Protein AF-A0A256YD68-F1 (afdb_mon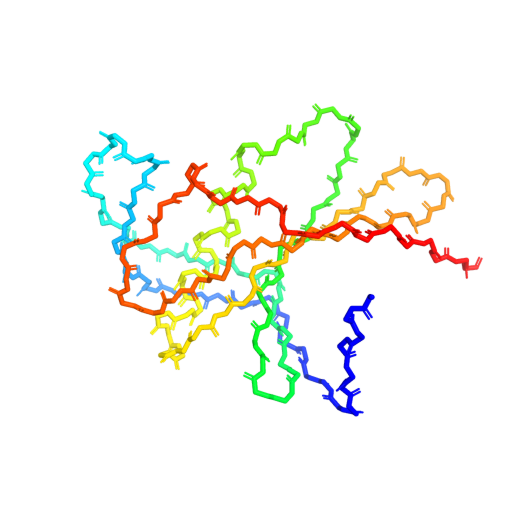omer_lite)

Secondary structure (DSSP, 8-state):
------S-EEEEEEEEEEEEEEEEESSTTSPPEEEEEEEEEEEEEEETTEEEEEEEEEE-SS--SHHHHHHHHHHHHHHHHHHTS-BEEEEEEEEESSSEEEEEEEE--B-SSS-EEGGG--EEEEEEEEE--

Foldseek 3Di:
DDDLDFPDKDKDAWDKDAWDWDWAAQAPPGDIDIDTGMAIFGMWMDGPPAIEGEDEDEDAPDDDDSVPLVNQLVSQQRVQQVVQAKHWGWYWYFYPDPWGKIKIFTWDIDHHRDHYHSVPIDGPDIDIDTDDD

Sequence (133 aa):
MEKFSCREFYVLSSLGFGNTSFNFKASSKSKTYRYRGQVEVDSVIICGDQLFVVEAKSSSRRTFPSIFKFKIGFSAKAVAEAVGREVYPILALQKKTSRFEYVVLFLDRVKPFETCIFDRMSVEKIYAYTINT

Radius of gyration: 15.07 Å; chains: 1; bounding box: 38×32×44 Å

pLDDT: mean 83.41, std 13.43, range [40.78, 96.12]

Structure (mmCIF, N/CA/C/O backbone):
data_AF-A0A256YD68-F1
#
_entry.id   AF-A0A256YD68-F1
#
loop_
_atom_site.group_PDB
_atom_site.id
_atom_site.type_symbol
_atom_site.label_atom_id
_atom_site.label_alt_id
_atom_site.label_comp_id
_atom_site.label_asym_id
_atom_site.label_entity_id
_atom_site.label_seq_id
_atom_site.pdbx_PDB_ins_code
_atom_site.Cartn_x
_atom_site.Cartn_y
_atom_site.Cartn_z
_atom_site.occupancy
_atom_site.B_iso_or_equiv
_atom_site.auth_seq_id
_atom_site.auth_comp_id
_atom_site.auth_asym_id
_atom_site.auth_atom_id
_atom_site.pdbx_PDB_model_num
ATOM 1 N N . MET A 1 1 ? 10.489 -20.528 -5.321 1.00 40.78 1 MET A N 1
ATOM 2 C CA . MET A 1 1 ? 10.215 -19.193 -5.897 1.00 40.78 1 MET A CA 1
ATOM 3 C C . MET A 1 1 ? 8.797 -19.215 -6.439 1.00 40.78 1 MET A C 1
ATOM 5 O O . MET A 1 1 ? 8.595 -19.796 -7.495 1.00 40.78 1 MET A O 1
ATOM 9 N N . GLU A 1 2 ? 7.816 -18.670 -5.713 1.00 46.25 2 GLU A N 1
ATOM 10 C CA . GLU A 1 2 ? 6.467 -18.505 -6.276 1.00 46.25 2 GLU A CA 1
ATOM 11 C C . GLU A 1 2 ? 6.564 -17.624 -7.523 1.00 46.25 2 GLU A C 1
ATOM 13 O O . GLU A 1 2 ? 7.083 -16.502 -7.468 1.00 46.25 2 GLU A O 1
ATOM 18 N N . LYS A 1 3 ? 6.164 -18.194 -8.659 1.00 48.06 3 LYS A N 1
ATOM 19 C CA . LYS A 1 3 ? 6.006 -17.482 -9.920 1.00 48.06 3 LYS A CA 1
ATOM 20 C C . LYS A 1 3 ? 4.569 -16.980 -9.946 1.00 48.06 3 LYS A C 1
ATOM 22 O O . LYS A 1 3 ? 3.651 -17.788 -10.044 1.00 48.06 3 LYS A O 1
ATOM 27 N N . PHE A 1 4 ? 4.383 -15.666 -9.868 1.00 57.41 4 PHE A N 1
ATOM 28 C CA . PHE A 1 4 ? 3.101 -15.059 -10.205 1.00 57.41 4 PHE A CA 1
ATOM 29 C C . PHE A 1 4 ? 2.910 -15.221 -11.714 1.00 57.41 4 PHE A C 1
ATOM 31 O O . PHE A 1 4 ? 3.593 -14.586 -12.513 1.00 57.41 4 PHE A O 1
ATOM 38 N N . SER A 1 5 ? 2.062 -16.171 -12.094 1.00 60.69 5 SER A N 1
ATOM 39 C CA . SER A 1 5 ? 1.724 -16.462 -13.482 1.00 60.69 5 SER A CA 1
ATOM 40 C C . SER A 1 5 ? 0.422 -15.746 -13.811 1.00 60.69 5 SER A C 1
ATOM 42 O O . SER A 1 5 ? -0.652 -16.259 -13.508 1.00 60.69 5 SER A O 1
ATOM 44 N N . CYS A 1 6 ? 0.525 -14.586 -14.454 1.00 65.56 6 CYS A N 1
ATOM 45 C CA . CYS A 1 6 ? -0.615 -13.907 -15.056 1.00 65.56 6 CYS A CA 1
ATOM 46 C C . CYS A 1 6 ? -0.531 -13.987 -16.569 1.00 65.56 6 CYS A C 1
ATOM 48 O O . CYS A 1 6 ? 0.481 -13.583 -17.137 1.00 65.56 6 CYS A O 1
ATOM 50 N N . ARG A 1 7 ? -1.589 -14.478 -17.219 1.00 72.69 7 ARG A N 1
ATOM 51 C CA . ARG A 1 7 ? -1.691 -14.407 -18.683 1.00 72.69 7 ARG A CA 1
ATOM 52 C C . ARG A 1 7 ? -2.037 -12.995 -19.155 1.00 72.69 7 ARG A C 1
ATOM 54 O O . ARG A 1 7 ? -1.521 -12.568 -20.177 1.00 72.69 7 ARG A O 1
ATOM 61 N N . GLU A 1 8 ? -2.844 -12.276 -18.379 1.00 84.88 8 GLU A N 1
ATOM 62 C CA . GLU A 1 8 ? -3.276 -10.906 -18.657 1.00 84.88 8 GLU A CA 1
ATOM 63 C C . GLU A 1 8 ? -3.239 -10.088 -17.368 1.00 84.88 8 GLU A C 1
ATOM 65 O O . GLU A 1 8 ? -3.589 -10.589 -16.297 1.00 84.88 8 GLU A O 1
ATOM 70 N N . PHE A 1 9 ? -2.806 -8.835 -17.466 1.00 89.75 9 PHE A N 1
ATOM 71 C CA . PHE A 1 9 ? -2.825 -7.895 -16.354 1.00 89.75 9 PHE A CA 1
ATOM 72 C C . PHE A 1 9 ? -3.330 -6.537 -16.829 1.00 89.75 9 PHE A C 1
ATOM 74 O O . PHE A 1 9 ? -3.087 -6.131 -17.965 1.00 89.75 9 PHE A O 1
ATOM 81 N N . TYR A 1 10 ? -3.999 -5.821 -15.932 1.00 93.06 10 TYR A N 1
ATOM 82 C CA . TYR A 1 10 ? -4.459 -4.457 -16.164 1.00 93.06 10 TYR A CA 1
ATOM 83 C C . TYR A 1 10 ? -3.750 -3.521 -15.200 1.00 93.06 10 TYR A C 1
ATOM 85 O O . TYR A 1 10 ? -3.545 -3.868 -14.036 1.00 93.06 10 TYR A O 1
ATOM 93 N N . VAL A 1 11 ? -3.391 -2.333 -15.675 1.00 93.75 11 VAL A N 1
ATOM 94 C CA . VAL A 1 11 ? -2.776 -1.295 -14.846 1.00 93.75 11 VAL A CA 1
ATOM 95 C C . VAL A 1 11 ? -3.676 -0.073 -14.850 1.00 93.75 11 VAL A C 1
ATOM 97 O O . VAL A 1 11 ? -3.978 0.484 -15.903 1.00 93.75 11 VAL A O 1
ATOM 100 N N . LEU A 1 12 ? -4.092 0.340 -13.659 1.00 93.62 12 LEU A N 1
ATOM 101 C CA . LEU A 1 12 ? -4.768 1.605 -13.421 1.00 93.62 12 LEU A CA 1
ATOM 102 C C . LEU A 1 12 ? -3.759 2.563 -12.796 1.00 93.62 12 LEU A C 1
ATOM 104 O O . LEU A 1 12 ? -3.368 2.392 -11.641 1.00 93.62 12 LEU A O 1
ATOM 108 N N . SER A 1 13 ? -3.308 3.541 -13.571 1.00 92.00 13 SER A N 1
ATOM 109 C CA . SER A 1 13 ? -2.306 4.515 -13.135 1.00 92.00 13 SER A CA 1
ATOM 110 C C . SER A 1 13 ? -2.959 5.714 -12.450 1.00 92.00 13 SER A C 1
ATOM 112 O O . SER A 1 13 ? -4.028 6.155 -12.868 1.00 92.00 13 SER A O 1
ATOM 114 N N . SER A 1 14 ? -2.284 6.268 -11.441 1.00 91.00 14 SER A N 1
ATOM 115 C CA . SER A 1 14 ? -2.617 7.548 -10.802 1.00 91.00 14 SER A CA 1
ATOM 116 C C . SER A 1 14 ? -4.065 7.633 -10.307 1.00 91.00 14 SER A C 1
ATOM 118 O O . SER A 1 14 ? -4.844 8.481 -10.741 1.00 91.00 14 SER A O 1
ATOM 120 N N . LEU A 1 15 ? -4.433 6.747 -9.379 1.00 92.31 15 LEU A N 1
ATOM 121 C CA . LEU A 1 15 ? -5.772 6.731 -8.791 1.00 92.31 15 LEU A CA 1
ATOM 122 C C . LEU A 1 15 ? -5.868 7.692 -7.603 1.00 92.31 15 LEU A C 1
ATOM 124 O O . LEU A 1 15 ? -5.107 7.582 -6.642 1.00 92.31 15 LEU A O 1
ATOM 128 N N . GLY A 1 16 ? -6.847 8.596 -7.644 1.00 90.56 16 GLY A N 1
ATOM 129 C CA . GLY A 1 16 ? -7.184 9.492 -6.539 1.00 90.56 16 GLY A CA 1
ATOM 130 C C . GLY A 1 16 ? -8.453 9.055 -5.807 1.00 90.56 16 GLY A C 1
ATOM 131 O O . GLY A 1 16 ? -9.525 8.971 -6.404 1.00 90.56 16 GLY A O 1
ATOM 132 N N . PHE A 1 17 ? -8.357 8.835 -4.497 1.00 88.81 17 PHE A N 1
ATOM 133 C CA . PHE A 1 17 ? -9.498 8.576 -3.622 1.00 88.81 17 PHE A CA 1
ATOM 134 C C . PHE A 1 17 ? -9.830 9.839 -2.823 1.00 88.81 17 PHE A C 1
ATOM 136 O O . PHE A 1 17 ? -9.128 10.194 -1.878 1.00 88.81 17 PHE A O 1
ATOM 143 N N . GLY A 1 18 ? -10.899 10.537 -3.221 1.00 78.38 18 GLY A N 1
ATOM 144 C CA . GLY A 1 18 ? -11.217 11.883 -2.729 1.00 78.38 18 GLY A CA 1
ATOM 145 C C . GLY A 1 18 ? -11.756 11.971 -1.295 1.00 78.38 18 GLY A C 1
ATOM 146 O O . GLY A 1 18 ? -11.580 13.000 -0.651 1.00 78.38 18 GLY A O 1
ATOM 147 N N . ASN A 1 19 ? -12.411 10.922 -0.784 1.00 85.88 19 ASN A N 1
ATOM 148 C CA . ASN A 1 19 ? -13.023 10.923 0.551 1.00 85.88 19 ASN A CA 1
ATOM 149 C C . ASN A 1 19 ? -12.890 9.551 1.227 1.00 85.88 19 ASN A C 1
ATOM 151 O O . ASN A 1 19 ? -13.865 8.847 1.489 1.00 85.88 19 ASN A O 1
ATOM 155 N N . THR A 1 20 ? -11.653 9.147 1.499 1.00 90.94 20 THR A N 1
ATOM 156 C CA . THR A 1 20 ? -11.377 7.875 2.165 1.00 90.94 20 THR A CA 1
ATOM 157 C C . THR A 1 20 ? -11.476 8.023 3.678 1.00 90.94 20 THR A C 1
ATOM 159 O O . THR A 1 20 ? -10.974 8.986 4.261 1.00 90.94 20 THR A O 1
ATOM 162 N N . SER A 1 21 ? -12.070 7.028 4.343 1.00 93.94 21 SER A N 1
ATOM 163 C CA . SER A 1 21 ? -11.994 6.903 5.796 1.00 93.94 21 SER A CA 1
ATOM 164 C C . SER A 1 21 ? -11.784 5.462 6.231 1.00 93.94 21 SER A C 1
ATOM 166 O O . SER A 1 21 ? -12.566 4.589 5.874 1.00 93.94 21 SER A O 1
ATOM 168 N N . PHE A 1 22 ? -10.761 5.231 7.051 1.00 94.44 22 PHE A N 1
ATOM 169 C CA . PHE A 1 22 ? -10.472 3.921 7.631 1.00 94.44 22 PHE A CA 1
ATOM 170 C C . PHE A 1 22 ? -9.791 4.050 8.989 1.00 94.44 22 PHE A C 1
ATOM 172 O O . PHE A 1 22 ? -9.237 5.096 9.341 1.00 94.44 22 PHE A O 1
ATOM 179 N N . ASN A 1 23 ? -9.822 2.962 9.753 1.00 94.81 23 ASN A N 1
ATOM 180 C CA . ASN A 1 23 ? -9.129 2.863 11.028 1.00 94.81 23 ASN A CA 1
ATOM 181 C C . ASN A 1 23 ? -7.722 2.288 10.836 1.00 94.81 23 ASN A C 1
ATOM 183 O O . ASN A 1 23 ? -7.521 1.349 10.064 1.00 94.81 23 ASN A O 1
ATOM 187 N N . PHE A 1 24 ? -6.753 2.825 11.572 1.00 92.94 24 PHE A N 1
ATOM 188 C CA . PHE A 1 24 ? -5.380 2.331 11.581 1.00 92.94 24 PHE A CA 1
ATOM 189 C C . PHE A 1 24 ? -4.730 2.486 12.957 1.00 92.94 24 PHE A C 1
ATOM 191 O O . PHE A 1 24 ? -5.174 3.260 13.807 1.00 92.94 24 PHE A O 1
ATOM 198 N N . LYS A 1 25 ? -3.633 1.765 13.163 1.00 93.00 25 LYS A N 1
ATOM 199 C CA . LYS A 1 25 ? -2.706 1.956 14.273 1.00 93.00 25 LYS A CA 1
ATOM 200 C C . LYS A 1 25 ? -1.319 2.235 13.718 1.00 93.00 25 LYS A C 1
ATOM 202 O O . LYS A 1 25 ? -0.841 1.527 12.834 1.00 93.00 25 LYS A O 1
ATOM 207 N N . ALA A 1 26 ? -0.665 3.260 14.256 1.00 87.75 26 ALA A N 1
ATOM 208 C CA . ALA A 1 26 ? 0.719 3.544 13.903 1.00 87.75 26 ALA A CA 1
ATOM 209 C C . ALA A 1 26 ? 1.653 2.439 14.414 1.00 87.75 26 ALA A C 1
ATOM 211 O O . ALA A 1 26 ? 2.598 2.066 13.725 1.00 87.75 26 ALA A O 1
ATOM 212 N N . SER A 1 27 ? 1.352 1.896 15.598 1.00 89.12 27 SER A N 1
ATOM 213 C CA . SER A 1 27 ? 2.058 0.762 16.177 1.00 89.12 27 SER A CA 1
ATOM 214 C C . SER A 1 27 ? 1.134 -0.179 16.940 1.00 89.12 27 SER A C 1
ATOM 216 O O . SER A 1 27 ? 0.021 0.180 17.325 1.00 89.12 27 SER A O 1
ATOM 218 N N . SER A 1 28 ? 1.612 -1.385 17.237 1.00 88.00 28 SER A N 1
ATOM 219 C CA . SER A 1 28 ? 0.886 -2.339 18.091 1.00 88.00 28 SER A CA 1
ATOM 220 C C . SER A 1 28 ? 0.502 -1.775 19.468 1.00 88.00 28 SER A C 1
ATOM 222 O O . SER A 1 28 ? -0.522 -2.166 20.030 1.00 88.00 28 SER A O 1
ATOM 224 N N . LYS A 1 29 ? 1.294 -0.826 19.983 1.00 92.44 29 LYS A N 1
ATOM 225 C CA . LYS A 1 29 ? 1.083 -0.147 21.270 1.00 92.44 29 LYS A CA 1
ATOM 226 C C . LYS A 1 29 ? 0.274 1.149 21.148 1.00 92.44 29 LYS A C 1
ATOM 228 O O . LYS A 1 29 ? -0.121 1.707 22.167 1.00 92.44 29 LYS A O 1
ATOM 233 N N . SER A 1 30 ? 0.033 1.658 19.938 1.00 91.56 30 SER A N 1
ATOM 234 C CA . SER A 1 30 ? -0.705 2.908 19.751 1.00 91.56 30 SER A CA 1
ATOM 235 C C . SER A 1 30 ? -2.217 2.702 19.876 1.00 91.56 30 SER A C 1
ATOM 237 O O . SER A 1 30 ? -2.750 1.637 19.541 1.00 91.56 30 SER A O 1
ATOM 239 N N . LYS A 1 31 ? -2.933 3.762 20.271 1.00 95.25 31 LYS A N 1
ATOM 240 C CA . LYS A 1 31 ? -4.395 3.811 20.135 1.00 95.25 31 LYS A CA 1
ATOM 241 C C . LYS A 1 31 ? -4.814 3.681 18.665 1.00 95.25 31 LYS A C 1
ATOM 243 O O . LYS A 1 31 ? -4.007 3.892 17.761 1.00 95.25 31 LYS A O 1
ATOM 248 N N . THR A 1 32 ? -6.071 3.321 18.433 1.00 95.88 32 THR A N 1
ATOM 249 C CA . THR A 1 32 ? -6.649 3.331 17.085 1.00 95.88 32 THR A CA 1
ATOM 250 C C . THR A 1 32 ? -6.925 4.770 16.664 1.00 95.88 32 THR A C 1
ATOM 252 O O . THR A 1 32 ? -7.528 5.540 17.411 1.00 95.88 32 THR A O 1
ATOM 255 N N . TYR A 1 33 ? -6.486 5.123 15.463 1.00 94.44 33 TYR A N 1
ATOM 256 C CA . TYR A 1 33 ? -6.762 6.394 14.810 1.00 94.44 33 TYR A CA 1
ATOM 257 C C . TYR A 1 33 ? -7.725 6.161 13.655 1.00 94.44 33 TYR A C 1
ATOM 259 O O . TYR A 1 33 ? -7.711 5.102 13.027 1.00 94.44 33 TYR A O 1
ATOM 267 N N . ARG A 1 34 ? -8.532 7.174 13.347 1.00 94.81 34 ARG A N 1
ATOM 268 C CA . ARG A 1 34 ? -9.360 7.192 12.146 1.00 94.81 34 ARG A CA 1
ATOM 269 C C . ARG A 1 34 ? -8.780 8.195 11.168 1.00 94.81 34 ARG A C 1
ATOM 271 O O . ARG A 1 34 ? -8.733 9.386 11.461 1.00 94.81 34 ARG A O 1
ATOM 278 N N . TYR A 1 35 ? -8.356 7.708 10.013 1.00 93.44 35 TYR A N 1
ATOM 279 C CA . TYR A 1 35 ? -7.994 8.561 8.898 1.00 93.44 35 TYR A CA 1
ATOM 280 C C . TYR A 1 35 ? -9.257 9.063 8.184 1.00 93.44 35 TYR A C 1
ATOM 282 O O . TYR A 1 35 ? -10.255 8.337 8.079 1.00 93.44 35 TYR A O 1
ATOM 290 N N . ARG A 1 36 ? -9.212 10.315 7.721 1.00 94.56 36 ARG A N 1
ATOM 291 C CA . ARG A 1 36 ? -10.198 10.953 6.843 1.00 94.56 36 ARG A CA 1
ATOM 292 C C . ARG A 1 36 ? -9.456 11.908 5.920 1.00 94.56 36 ARG A C 1
ATOM 294 O O . ARG A 1 36 ? -8.822 12.835 6.415 1.00 94.56 36 ARG A O 1
ATOM 301 N N . GLY A 1 37 ? -9.520 11.680 4.617 1.00 94.06 37 GLY A N 1
ATOM 302 C CA . GLY A 1 37 ? -8.866 12.558 3.656 1.00 94.06 37 GLY A CA 1
ATOM 303 C C . GLY A 1 37 ? -8.656 11.919 2.294 1.00 94.06 37 GLY A C 1
ATOM 304 O O . GLY A 1 37 ? -9.256 10.891 1.969 1.00 94.06 37 GLY A O 1
ATOM 305 N N . GLN A 1 38 ? -7.795 12.570 1.518 1.00 94.88 38 GLN A N 1
ATOM 306 C CA . GLN A 1 38 ? -7.450 12.172 0.163 1.00 94.88 38 GLN A CA 1
ATOM 307 C C . GLN A 1 38 ? -6.263 11.211 0.146 1.00 94.88 38 GLN A C 1
ATOM 309 O O . GLN A 1 38 ? -5.219 11.487 0.741 1.00 94.88 38 GLN A O 1
ATOM 314 N N . VAL A 1 39 ? -6.410 10.105 -0.581 1.00 94.94 39 VAL A N 1
ATOM 315 C CA . VAL A 1 39 ? -5.326 9.147 -0.813 1.00 94.94 39 VAL A CA 1
ATOM 316 C C . VAL A 1 39 ? -5.071 9.028 -2.303 1.00 94.94 39 VAL A C 1
ATOM 318 O O . VAL A 1 39 ? -5.955 8.654 -3.063 1.00 94.94 39 VAL A O 1
ATOM 321 N N . GLU A 1 40 ? -3.842 9.315 -2.707 1.00 94.44 40 GLU A N 1
ATOM 322 C CA . GLU A 1 40 ? -3.364 9.082 -4.068 1.00 94.44 40 GLU A CA 1
ATOM 323 C C . GLU A 1 40 ? -2.570 7.784 -4.126 1.00 94.44 40 GLU A C 1
ATOM 325 O O . GLU A 1 40 ? -1.797 7.491 -3.213 1.00 94.44 40 GLU A O 1
ATOM 330 N N . VAL A 1 41 ? -2.749 7.021 -5.195 1.00 94.94 41 VAL A N 1
ATOM 331 C CA . VAL A 1 41 ? -2.073 5.748 -5.428 1.00 94.94 41 VAL A CA 1
ATOM 332 C C . VAL A 1 41 ? -1.380 5.816 -6.780 1.00 94.94 41 VAL A C 1
ATOM 334 O O . VAL A 1 41 ? -2.031 6.089 -7.790 1.00 94.94 41 VAL A O 1
ATOM 337 N N . ASP A 1 42 ? -0.072 5.544 -6.807 1.00 94.44 42 ASP A N 1
ATOM 338 C CA . ASP A 1 42 ? 0.713 5.647 -8.042 1.00 94.44 42 ASP A CA 1
ATOM 339 C C . ASP A 1 42 ? 0.186 4.678 -9.110 1.00 94.44 42 ASP A C 1
ATOM 341 O O . ASP A 1 42 ? 0.000 5.067 -10.265 1.00 94.44 42 ASP A O 1
ATOM 345 N N . SER A 1 43 ? -0.085 3.418 -8.751 1.00 95.25 43 SER A N 1
ATOM 346 C CA . SER A 1 43 ? -0.751 2.464 -9.647 1.00 95.25 43 SER A CA 1
ATOM 347 C C . SER A 1 43 ? -1.438 1.321 -8.902 1.00 95.25 43 SER A C 1
ATOM 349 O O . SER A 1 43 ? -1.028 0.927 -7.811 1.00 95.25 43 SER A O 1
ATOM 351 N N . VAL A 1 44 ? -2.447 0.727 -9.536 1.00 95.75 44 VAL A N 1
ATOM 352 C CA . VAL A 1 44 ? -3.033 -0.558 -9.144 1.00 95.75 44 VAL A CA 1
ATOM 353 C C . VAL A 1 44 ? -2.883 -1.541 -10.298 1.00 95.75 44 VAL A C 1
ATOM 355 O O . VAL A 1 44 ? -3.285 -1.244 -11.420 1.00 95.75 44 VAL A O 1
ATOM 358 N N . ILE A 1 45 ? -2.308 -2.711 -10.022 1.00 94.69 45 ILE A N 1
ATOM 359 C CA . ILE A 1 45 ? -2.183 -3.806 -10.986 1.00 94.69 45 ILE A CA 1
ATOM 360 C C . ILE A 1 45 ? -3.217 -4.869 -10.632 1.00 94.69 45 ILE A C 1
ATOM 362 O O . ILE A 1 45 ? -3.230 -5.387 -9.516 1.00 94.69 45 ILE A O 1
ATOM 366 N N . ILE A 1 46 ? -4.068 -5.210 -11.591 1.00 93.75 46 ILE A N 1
ATOM 367 C CA . ILE A 1 46 ? -5.032 -6.303 -11.484 1.00 93.75 46 ILE A CA 1
ATOM 368 C C . ILE A 1 46 ? -4.461 -7.478 -12.261 1.00 93.75 46 ILE A C 1
ATOM 370 O O . ILE A 1 46 ? -4.184 -7.359 -13.453 1.00 93.75 46 ILE A O 1
ATOM 374 N N . CYS A 1 47 ? -4.281 -8.605 -11.586 1.00 90.88 47 CYS A N 1
ATOM 375 C CA . CYS A 1 47 ? -3.774 -9.825 -12.187 1.00 90.88 47 CYS A CA 1
ATOM 376 C C . CYS A 1 47 ? -4.583 -11.016 -11.662 1.00 90.88 47 CYS A C 1
ATOM 378 O O . CYS A 1 47 ? -4.414 -11.441 -10.518 1.00 90.88 47 CYS A O 1
ATOM 380 N N . GLY A 1 48 ? -5.502 -11.519 -12.492 1.00 88.06 48 GLY A N 1
ATOM 381 C CA . GLY A 1 48 ? -6.513 -12.487 -12.062 1.00 88.06 48 GLY A CA 1
ATOM 382 C C . GLY A 1 48 ? -7.265 -11.993 -10.820 1.00 88.06 48 GLY A C 1
ATOM 383 O O . GLY A 1 48 ? -7.708 -10.844 -10.759 1.00 88.06 48 GLY A O 1
ATOM 384 N N . ASP A 1 49 ? -7.323 -12.834 -9.789 1.00 88.19 49 ASP A N 1
ATOM 385 C CA . ASP A 1 49 ? -7.973 -12.523 -8.509 1.00 88.19 49 ASP A CA 1
ATOM 386 C C . ASP A 1 49 ? -7.076 -11.753 -7.529 1.00 88.19 49 ASP A C 1
ATOM 388 O O . ASP A 1 49 ? -7.431 -11.555 -6.363 1.00 88.19 49 ASP A O 1
ATOM 392 N N . GLN A 1 50 ? -5.922 -11.256 -7.977 1.00 91.31 50 GLN A N 1
ATOM 393 C CA . GLN A 1 50 ? -4.990 -10.491 -7.151 1.00 91.31 50 GLN A CA 1
ATOM 394 C C . GLN A 1 50 ? -4.981 -9.012 -7.545 1.00 91.31 50 GLN A C 1
ATOM 396 O O . GLN A 1 50 ? -5.034 -8.648 -8.720 1.00 91.31 50 GLN A O 1
ATOM 401 N N . LEU A 1 51 ? -4.938 -8.155 -6.525 1.00 94.62 51 LEU A N 1
ATOM 402 C CA . LEU A 1 51 ? -4.837 -6.704 -6.645 1.00 94.62 51 LEU A CA 1
ATOM 403 C C . LEU A 1 51 ? -3.541 -6.268 -5.992 1.00 94.62 51 LEU A C 1
ATOM 405 O O . LEU A 1 51 ? -3.368 -6.451 -4.788 1.00 94.62 51 LEU A O 1
ATOM 409 N N . PHE A 1 52 ? -2.660 -5.661 -6.768 1.00 94.50 52 PHE A N 1
ATOM 410 C CA . PHE A 1 52 ? -1.420 -5.103 -6.265 1.00 94.50 52 PHE A CA 1
ATOM 411 C C . PHE A 1 52 ? -1.530 -3.589 -6.231 1.00 94.50 52 PHE A C 1
ATOM 413 O O . PHE A 1 52 ? -1.870 -2.962 -7.230 1.00 94.50 52 PHE A O 1
ATOM 420 N N . VAL A 1 53 ? -1.233 -3.003 -5.080 1.00 95.81 53 VAL A N 1
ATOM 421 C CA . VAL A 1 53 ? -1.200 -1.554 -4.897 1.00 95.81 53 VAL A CA 1
ATOM 422 C C . VAL A 1 53 ? 0.248 -1.130 -4.924 1.00 95.81 53 VAL A C 1
ATOM 424 O O . VAL A 1 53 ? 1.024 -1.573 -4.087 1.00 95.81 53 VAL A O 1
ATOM 427 N N . VAL A 1 54 ? 0.619 -0.300 -5.888 1.00 93.38 54 VAL A N 1
ATOM 428 C CA . VAL A 1 54 ? 2.007 0.069 -6.139 1.00 93.38 54 VAL A CA 1
ATOM 429 C C . VAL A 1 54 ? 2.236 1.512 -5.713 1.00 93.38 54 VAL A C 1
ATOM 431 O O . VAL A 1 54 ? 1.520 2.414 -6.140 1.00 93.38 54 VAL A O 1
ATOM 434 N N . GLU A 1 55 ? 3.276 1.724 -4.913 1.00 92.31 55 GLU A N 1
ATOM 435 C CA . GLU A 1 55 ? 3.911 3.029 -4.725 1.00 92.31 55 GLU A CA 1
ATOM 436 C C . GLU A 1 55 ? 5.304 2.978 -5.345 1.00 92.31 55 GLU A C 1
ATOM 438 O O . GLU A 1 55 ? 6.128 2.135 -4.982 1.00 92.31 55 GLU A O 1
ATOM 443 N N . ALA A 1 56 ? 5.575 3.884 -6.275 1.00 88.25 56 ALA A N 1
ATOM 444 C CA . ALA A 1 56 ? 6.854 4.025 -6.940 1.00 88.25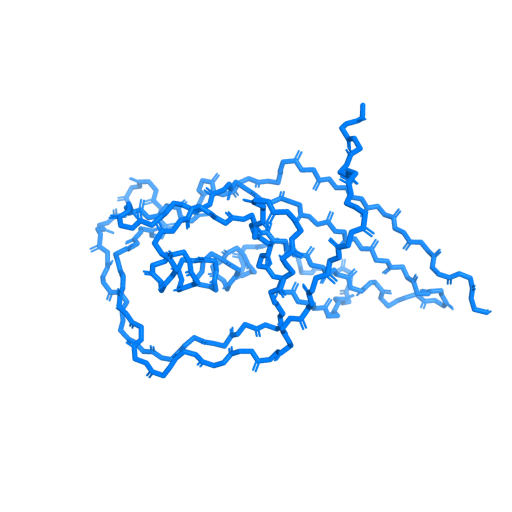 56 ALA A CA 1
ATOM 445 C C . ALA A 1 56 ? 7.617 5.211 -6.345 1.00 88.25 56 ALA A C 1
ATOM 447 O O . ALA A 1 56 ? 7.081 6.309 -6.187 1.00 88.25 56 ALA A O 1
ATOM 448 N N . LYS A 1 57 ? 8.892 5.015 -6.000 1.00 85.25 57 LYS A N 1
ATOM 449 C CA . LYS A 1 57 ? 9.752 6.094 -5.491 1.00 85.25 57 LYS A CA 1
ATOM 450 C C . LYS A 1 57 ? 11.159 5.989 -6.072 1.00 85.25 57 LYS A C 1
ATOM 452 O O . LYS A 1 57 ? 11.748 4.913 -6.137 1.00 85.25 57 LYS A O 1
ATOM 457 N N . SER A 1 58 ? 11.737 7.128 -6.445 1.00 77.12 58 SER A N 1
ATOM 458 C CA . SER A 1 58 ? 13.170 7.226 -6.745 1.00 77.12 58 SER A CA 1
ATOM 459 C C . SER A 1 58 ? 13.914 7.469 -5.431 1.00 77.12 58 SER A C 1
ATOM 461 O O . SER A 1 58 ? 13.624 8.455 -4.752 1.00 77.12 58 SER A O 1
ATOM 463 N N . SER A 1 59 ? 14.878 6.618 -5.073 1.00 67.00 59 SER A N 1
ATOM 464 C CA . SER A 1 59 ? 15.661 6.791 -3.841 1.00 67.00 59 SER A CA 1
ATOM 465 C C . SER A 1 59 ? 17.151 6.984 -4.125 1.00 67.00 59 SER A C 1
ATOM 467 O O . SER A 1 59 ? 17.780 6.212 -4.855 1.00 67.00 59 SER A O 1
ATOM 469 N N . SER A 1 60 ? 17.743 8.002 -3.494 1.00 58.03 60 SER A N 1
ATOM 470 C CA . SER A 1 60 ? 19.191 8.181 -3.379 1.00 58.03 60 SER A CA 1
ATOM 471 C C . SER A 1 60 ? 19.714 7.454 -2.132 1.00 58.03 60 SER A C 1
ATOM 473 O O . SER A 1 60 ? 19.922 8.048 -1.085 1.00 58.03 60 SER A O 1
ATOM 475 N N . ARG A 1 61 ? 19.932 6.138 -2.251 1.00 53.78 61 ARG A N 1
ATOM 476 C CA . ARG A 1 61 ? 20.790 5.251 -1.420 1.00 53.78 61 ARG A CA 1
ATOM 477 C C . ARG A 1 61 ? 20.730 5.276 0.131 1.00 53.78 61 ARG A C 1
ATOM 479 O O . ARG A 1 61 ? 21.333 4.376 0.703 1.00 53.78 61 ARG A O 1
ATOM 486 N N . ARG A 1 62 ? 20.059 6.192 0.844 1.00 54.09 62 ARG A N 1
ATOM 487 C CA . ARG A 1 62 ? 20.177 6.299 2.322 1.00 54.09 62 ARG A CA 1
ATOM 488 C C . ARG A 1 62 ? 18.880 6.344 3.126 1.00 54.09 62 ARG A C 1
ATOM 490 O O . ARG A 1 62 ? 18.945 6.184 4.339 1.00 54.09 62 ARG A O 1
ATOM 497 N N . THR A 1 63 ? 17.718 6.481 2.497 1.00 51.94 63 THR A N 1
ATOM 498 C CA . THR A 1 63 ? 16.438 6.552 3.221 1.00 51.94 63 THR A CA 1
ATOM 499 C C . THR A 1 63 ? 15.553 5.362 2.864 1.00 51.94 63 THR A C 1
ATOM 501 O O . THR A 1 63 ? 14.855 5.354 1.853 1.00 51.94 63 THR A O 1
ATOM 504 N N . PHE A 1 64 ? 15.616 4.336 3.710 1.00 59.72 64 PHE A N 1
ATOM 505 C CA . PHE A 1 64 ? 14.722 3.176 3.761 1.00 59.72 64 PHE A CA 1
ATOM 506 C C . PHE A 1 64 ? 14.437 2.873 5.246 1.00 59.72 64 PHE A C 1
ATOM 508 O O . PHE A 1 64 ? 15.371 3.055 6.025 1.00 59.72 64 PHE A O 1
ATOM 515 N N . PRO A 1 65 ? 13.258 2.386 5.715 1.00 57.81 65 PRO A N 1
ATOM 516 C CA . PRO A 1 65 ? 11.932 2.201 5.095 1.00 57.81 65 PRO A CA 1
ATOM 517 C C . PRO A 1 65 ? 10.762 2.924 5.820 1.00 57.81 65 PRO A C 1
ATOM 519 O O . PRO A 1 65 ? 9.626 2.839 5.359 1.00 57.81 65 PRO A O 1
ATOM 522 N N . SER A 1 66 ? 10.970 3.563 6.980 1.00 61.47 66 SER A N 1
ATOM 523 C CA . SER A 1 66 ? 9.877 3.818 7.945 1.00 61.47 66 SER A CA 1
ATOM 524 C C . SER A 1 66 ? 8.760 4.719 7.411 1.00 61.47 66 SER A C 1
ATOM 526 O O . SER A 1 66 ? 7.590 4.372 7.546 1.00 61.47 66 SER A O 1
ATOM 528 N N . ILE A 1 67 ? 9.103 5.828 6.750 1.00 63.25 67 ILE A N 1
ATOM 529 C CA . ILE A 1 67 ? 8.121 6.764 6.177 1.00 63.25 67 ILE A CA 1
ATOM 530 C C . ILE A 1 67 ? 7.311 6.110 5.050 1.00 63.25 67 ILE A C 1
ATOM 532 O O . ILE A 1 67 ? 6.104 6.330 4.943 1.00 63.25 67 ILE A O 1
ATOM 536 N N . PHE A 1 68 ? 7.940 5.259 4.235 1.00 76.44 68 PHE A N 1
ATOM 537 C CA . PHE A 1 68 ? 7.259 4.650 3.095 1.00 76.44 68 PHE A CA 1
ATOM 538 C C . PHE A 1 68 ? 6.259 3.574 3.506 1.00 76.44 68 PHE A C 1
ATOM 540 O O . PHE A 1 68 ? 5.263 3.428 2.806 1.00 76.44 68 PHE A O 1
ATOM 547 N N . LYS A 1 69 ? 6.454 2.902 4.655 1.00 77.81 69 LYS A N 1
ATOM 548 C CA . LYS A 1 69 ? 5.486 1.930 5.201 1.00 77.81 69 LYS A CA 1
ATOM 549 C C . LYS A 1 69 ? 4.110 2.550 5.440 1.00 77.81 69 LYS A C 1
ATOM 551 O O . LYS A 1 69 ? 3.098 1.935 5.128 1.00 77.81 69 LYS A O 1
ATOM 556 N N . PHE A 1 70 ? 4.069 3.783 5.942 1.00 84.94 70 PHE A N 1
ATOM 557 C CA . PHE A 1 70 ? 2.803 4.483 6.151 1.00 84.94 70 PHE A CA 1
ATOM 558 C C . PHE A 1 70 ? 2.153 4.860 4.825 1.00 84.94 70 PHE A C 1
ATOM 560 O O . PHE A 1 70 ? 0.972 4.595 4.639 1.00 84.94 70 PHE A O 1
ATOM 567 N N . LYS A 1 71 ? 2.918 5.423 3.881 1.00 88.62 71 LYS A N 1
ATOM 568 C CA . LYS A 1 71 ? 2.368 5.830 2.583 1.00 88.62 71 LYS A CA 1
ATOM 569 C C . LYS A 1 71 ? 1.752 4.643 1.836 1.00 88.62 71 LYS A C 1
ATOM 571 O O . LYS A 1 71 ? 0.577 4.699 1.490 1.00 88.62 71 LYS A O 1
ATOM 576 N N . ILE A 1 72 ? 2.505 3.555 1.670 1.00 90.81 72 ILE A N 1
ATOM 577 C CA . ILE A 1 72 ? 2.007 2.349 0.997 1.00 90.81 72 ILE A CA 1
ATOM 578 C C . ILE A 1 72 ? 0.876 1.674 1.781 1.00 90.81 72 ILE A C 1
ATOM 580 O O . ILE A 1 72 ? -0.083 1.205 1.178 1.00 90.81 72 ILE A O 1
ATOM 584 N N . GLY A 1 73 ? 0.937 1.679 3.116 1.00 91.75 73 GLY A N 1
ATOM 585 C CA . GLY A 1 73 ? -0.123 1.144 3.965 1.00 91.75 73 GLY A CA 1
ATOM 586 C C . GLY A 1 73 ? -1.441 1.909 3.822 1.00 91.75 73 GLY A C 1
ATOM 587 O O . GLY A 1 73 ? -2.498 1.290 3.731 1.00 91.75 73 GLY A O 1
ATOM 588 N N . PHE A 1 74 ? -1.396 3.242 3.738 1.00 93.50 74 PHE A N 1
ATOM 589 C CA . PHE A 1 74 ? -2.578 4.075 3.491 1.00 93.50 74 PHE A CA 1
ATOM 590 C C . PHE A 1 74 ? -3.142 3.846 2.090 1.00 93.50 74 PHE A C 1
ATOM 592 O O . PHE A 1 74 ? -4.350 3.666 1.956 1.00 93.50 74 PHE A O 1
ATOM 599 N N . SER A 1 75 ? -2.281 3.808 1.070 1.00 95.12 75 SER A N 1
ATOM 600 C CA . SER A 1 75 ? -2.676 3.521 -0.313 1.00 95.12 75 SER A CA 1
ATOM 601 C C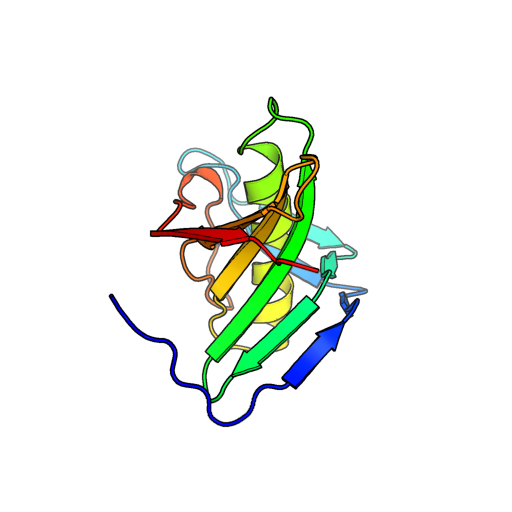 . SER A 1 75 ? -3.349 2.150 -0.418 1.00 95.12 75 SER A C 1
ATOM 603 O O . SER A 1 75 ? -4.464 2.038 -0.924 1.00 95.12 75 SER A O 1
ATOM 605 N N . ALA A 1 76 ? -2.733 1.112 0.154 1.00 95.50 76 ALA A N 1
ATOM 606 C CA . ALA A 1 76 ? -3.292 -0.235 0.171 1.00 95.50 76 ALA A CA 1
ATOM 607 C C . ALA A 1 76 ? -4.614 -0.303 0.937 1.00 95.50 76 ALA A C 1
ATOM 609 O O . ALA A 1 76 ? -5.569 -0.919 0.470 1.00 95.50 76 ALA A O 1
ATOM 610 N N . LYS A 1 77 ? -4.703 0.372 2.088 1.00 95.81 77 LYS A N 1
ATOM 611 C CA . LYS A 1 77 ? -5.930 0.390 2.880 1.00 95.81 77 LYS A CA 1
ATOM 612 C C . LYS A 1 77 ? -7.066 1.109 2.158 1.00 95.81 77 LYS A C 1
ATOM 614 O O . LYS A 1 77 ? -8.175 0.592 2.149 1.00 95.81 77 LYS A O 1
ATOM 619 N N . ALA A 1 78 ? -6.796 2.247 1.522 1.00 95.69 78 ALA A N 1
ATOM 620 C CA . ALA A 1 78 ? -7.792 2.978 0.745 1.00 95.69 78 ALA A CA 1
ATOM 621 C C . ALA A 1 78 ? -8.379 2.116 -0.379 1.00 95.69 78 ALA A C 1
ATOM 623 O O . ALA A 1 78 ? -9.599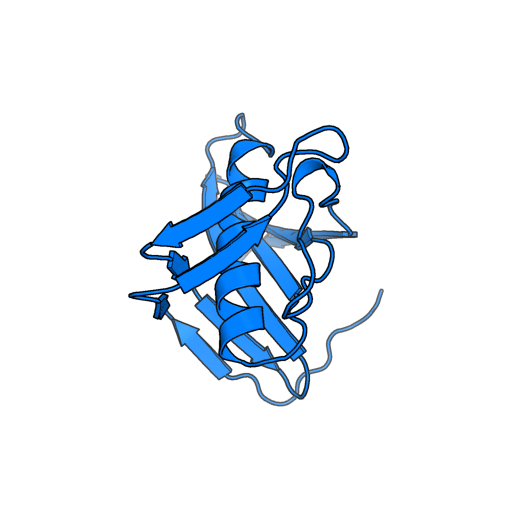 2.034 -0.508 1.00 95.69 78 ALA A O 1
ATOM 624 N N . VAL A 1 79 ? -7.517 1.431 -1.139 1.00 96.00 79 VAL A N 1
ATOM 625 C CA . VAL A 1 79 ? -7.954 0.538 -2.216 1.00 96.00 79 VAL A CA 1
ATOM 626 C C . VAL A 1 79 ? -8.742 -0.634 -1.642 1.00 96.00 79 VAL A C 1
ATOM 628 O O . VAL A 1 79 ? -9.863 -0.853 -2.083 1.00 96.00 79 VAL A O 1
ATOM 631 N N . ALA A 1 80 ? -8.212 -1.340 -0.635 1.00 96.12 80 ALA A N 1
ATOM 632 C CA . ALA A 1 80 ? -8.877 -2.496 -0.032 1.00 96.12 80 ALA A CA 1
ATOM 633 C C . ALA A 1 80 ? -10.295 -2.158 0.449 1.00 96.12 80 ALA A C 1
ATOM 635 O O . ALA A 1 80 ? -11.236 -2.875 0.127 1.00 96.12 80 ALA A O 1
ATOM 636 N N . GLU A 1 81 ? -10.461 -1.041 1.165 1.00 95.06 81 GLU A N 1
ATOM 637 C CA . GLU A 1 81 ? -11.771 -0.565 1.631 1.00 95.06 81 GLU A CA 1
ATOM 638 C C . GLU A 1 81 ? -12.712 -0.223 0.470 1.00 95.06 81 GLU A C 1
ATOM 640 O O . GLU A 1 81 ? -13.893 -0.549 0.523 1.00 95.06 81 GLU A O 1
ATOM 645 N N . ALA A 1 82 ? -12.198 0.406 -0.592 1.00 93.88 82 ALA A N 1
ATOM 646 C CA . ALA A 1 82 ? -13.003 0.783 -1.750 1.00 93.88 82 ALA A CA 1
ATOM 647 C C . ALA A 1 82 ? -13.482 -0.429 -2.564 1.00 93.88 82 ALA A C 1
ATOM 649 O O . ALA A 1 82 ? -14.602 -0.423 -3.067 1.00 93.88 82 ALA A O 1
ATOM 650 N N . VAL A 1 83 ? -12.644 -1.462 -2.699 1.00 93.94 83 VAL A N 1
ATOM 651 C CA . VAL A 1 83 ? -12.963 -2.661 -3.492 1.00 93.94 83 VAL A CA 1
ATOM 652 C C . VAL A 1 83 ? -13.559 -3.804 -2.666 1.00 93.94 83 VAL A C 1
ATOM 654 O O . VAL A 1 83 ? -14.010 -4.794 -3.236 1.00 93.94 83 VAL A O 1
ATOM 657 N N . GLY A 1 84 ? -13.534 -3.709 -1.334 1.00 94.88 84 GLY A N 1
ATOM 658 C CA . GLY A 1 84 ? -14.057 -4.735 -0.429 1.00 94.88 84 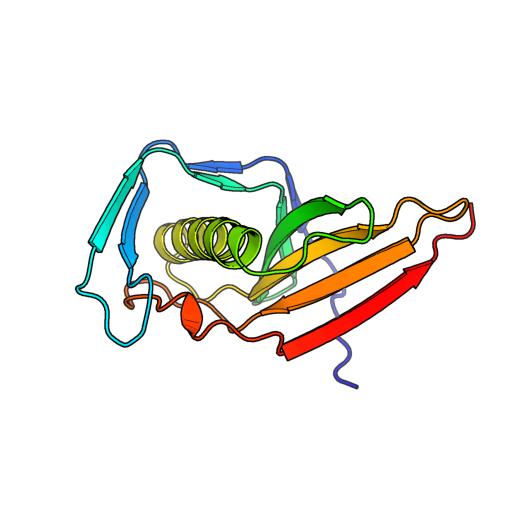GLY A CA 1
ATOM 659 C C . GLY A 1 84 ? -13.284 -6.061 -0.442 1.00 94.88 84 GLY A C 1
ATOM 660 O O . GLY A 1 84 ? -13.850 -7.092 -0.088 1.00 94.88 84 GLY A O 1
ATOM 661 N N . ARG A 1 85 ? -12.004 -6.068 -0.840 1.00 94.94 85 ARG A N 1
ATOM 662 C CA . ARG A 1 85 ? -11.157 -7.280 -0.910 1.00 94.94 85 ARG A CA 1
ATOM 663 C C . ARG A 1 85 ? -9.716 -7.010 -0.499 1.00 94.94 85 ARG A C 1
ATOM 665 O O . ARG A 1 85 ? -9.294 -5.858 -0.420 1.00 94.94 85 ARG A O 1
ATOM 672 N N . GLU A 1 86 ? -8.971 -8.078 -0.206 1.00 95.31 86 GLU A N 1
ATOM 673 C CA . GLU A 1 86 ? -7.555 -7.954 0.150 1.00 95.31 86 GLU A CA 1
ATOM 674 C C . GLU A 1 86 ? -6.716 -7.458 -1.029 1.00 95.31 86 GLU A C 1
ATOM 676 O O . GLU A 1 86 ? -7.008 -7.748 -2.195 1.00 95.31 86 GLU A O 1
ATOM 681 N N . VAL A 1 87 ? -5.657 -6.720 -0.704 1.00 95.94 87 VAL A N 1
ATOM 682 C CA . VAL A 1 87 ? -4.690 -6.215 -1.678 1.00 95.94 87 VAL A CA 1
ATOM 683 C C . VAL A 1 87 ? -3.261 -6.474 -1.213 1.00 95.94 87 VAL A C 1
ATOM 685 O O . VAL A 1 87 ? -2.978 -6.563 -0.016 1.00 95.94 87 VAL A O 1
ATOM 688 N N . TYR A 1 88 ? -2.357 -6.549 -2.182 1.00 94.38 88 TYR A N 1
ATOM 689 C CA . TYR A 1 88 ? -0.928 -6.769 -2.010 1.00 94.38 88 TYR A CA 1
ATOM 690 C C . TYR A 1 88 ? -0.184 -5.442 -2.180 1.00 94.38 88 TYR A C 1
ATOM 692 O O . TYR A 1 88 ? -0.088 -4.931 -3.299 1.00 94.38 88 TYR A O 1
ATOM 700 N N . PRO A 1 89 ? 0.345 -4.847 -1.105 1.00 93.44 89 PRO A N 1
ATOM 701 C CA . PRO A 1 89 ? 1.119 -3.626 -1.217 1.00 93.44 89 PRO A CA 1
ATOM 702 C C . PRO A 1 89 ? 2.506 -3.917 -1.802 1.00 93.44 89 PRO A C 1
ATOM 704 O O . PRO A 1 89 ? 3.240 -4.780 -1.318 1.00 93.44 89 PRO A O 1
ATOM 707 N N . ILE A 1 90 ? 2.874 -3.154 -2.825 1.00 91.38 90 ILE A N 1
ATOM 708 C CA . ILE A 1 90 ? 4.163 -3.194 -3.503 1.00 91.38 90 ILE A CA 1
ATOM 709 C C . ILE A 1 90 ? 4.825 -1.824 -3.389 1.00 91.38 90 ILE A C 1
ATOM 711 O O . ILE A 1 90 ? 4.275 -0.807 -3.809 1.00 91.38 90 ILE A O 1
ATOM 715 N N . LEU A 1 91 ? 6.057 -1.804 -2.890 1.00 88.50 91 LEU A N 1
ATOM 716 C CA . LEU A 1 91 ? 6.924 -0.633 -2.971 1.00 88.50 91 LEU A CA 1
ATOM 717 C C . LEU A 1 91 ? 7.970 -0.862 -4.066 1.00 88.50 91 LEU A C 1
ATOM 719 O O . LEU A 1 91 ? 8.857 -1.704 -3.920 1.00 88.50 91 LEU A O 1
ATOM 723 N N . ALA A 1 92 ? 7.848 -0.117 -5.164 1.00 87.31 92 ALA A N 1
ATOM 724 C CA . ALA A 1 92 ? 8.762 -0.151 -6.298 1.00 87.31 92 ALA A CA 1
ATOM 725 C C . ALA A 1 92 ? 9.772 0.996 -6.192 1.00 87.31 92 ALA A C 1
ATOM 727 O O . ALA A 1 92 ? 9.420 2.169 -6.079 1.00 87.31 92 ALA A O 1
ATOM 728 N N . LEU A 1 93 ? 11.057 0.664 -6.219 1.00 83.62 93 LEU A N 1
ATOM 729 C CA . LEU A 1 93 ? 12.118 1.614 -5.919 1.00 83.62 93 LEU A CA 1
ATOM 730 C C . LEU A 1 93 ? 13.090 1.685 -7.062 1.00 83.62 93 LEU A C 1
ATOM 732 O O . LEU A 1 93 ? 13.769 0.704 -7.349 1.00 83.62 93 LEU A O 1
ATOM 736 N N . GLN A 1 94 ? 13.230 2.862 -7.645 1.00 79.81 94 GLN A N 1
ATOM 737 C CA . GLN A 1 94 ? 14.297 3.102 -8.595 1.00 79.81 94 GLN A CA 1
ATOM 738 C C . GLN A 1 94 ? 15.563 3.492 -7.830 1.00 79.81 94 GLN A C 1
ATOM 740 O O . GLN A 1 94 ? 15.613 4.535 -7.164 1.00 79.81 94 GLN A O 1
ATOM 745 N N . LYS A 1 95 ? 16.607 2.670 -7.939 1.00 73.56 95 LYS A N 1
ATOM 746 C CA . LYS A 1 95 ? 17.957 3.067 -7.548 1.00 73.56 95 LYS A CA 1
ATOM 747 C C . LYS A 1 95 ? 18.524 3.951 -8.653 1.00 73.56 95 LYS A C 1
ATOM 749 O O . LYS A 1 95 ? 18.627 3.533 -9.803 1.00 73.56 95 LYS A O 1
ATOM 754 N N . LYS A 1 96 ? 18.933 5.171 -8.302 1.00 64.38 96 LYS A N 1
ATOM 755 C CA . LYS A 1 96 ? 19.703 6.029 -9.212 1.00 64.38 96 LYS A CA 1
ATOM 756 C C . LYS A 1 96 ? 21.111 5.450 -9.392 1.00 64.38 96 LYS A C 1
ATOM 758 O O . LYS A 1 96 ? 22.025 5.774 -8.636 1.00 64.38 96 LYS A O 1
ATOM 763 N N . THR A 1 97 ? 21.260 4.561 -10.366 1.00 64.44 97 THR A N 1
ATOM 764 C CA . THR A 1 97 ? 22.546 4.094 -10.900 1.00 64.44 97 THR A CA 1
ATOM 765 C C . THR A 1 97 ? 22.609 4.373 -12.404 1.00 64.44 97 THR A C 1
ATOM 767 O O . THR A 1 97 ? 21.613 4.793 -12.984 1.00 64.44 97 THR A O 1
ATOM 770 N N . SER A 1 98 ? 23.761 4.158 -13.049 1.00 56.94 98 SER A N 1
ATOM 771 C CA . SER A 1 98 ? 23.899 4.272 -14.515 1.00 56.94 98 SER A CA 1
ATOM 772 C C . SER A 1 98 ? 23.040 3.263 -15.290 1.00 56.94 98 SER A C 1
ATOM 774 O O . SER A 1 98 ? 22.875 3.399 -16.496 1.00 56.94 98 SER A O 1
ATOM 776 N N . ARG A 1 99 ? 22.488 2.261 -14.597 1.00 60.62 99 ARG A N 1
ATOM 777 C CA . ARG A 1 99 ? 21.494 1.308 -15.094 1.00 60.62 99 ARG A CA 1
ATOM 778 C C . ARG A 1 99 ? 20.173 1.524 -14.353 1.00 60.62 99 ARG A C 1
ATOM 780 O O . ARG A 1 99 ? 20.177 1.895 -13.175 1.00 60.62 99 ARG A O 1
ATOM 787 N N . PHE A 1 100 ? 19.044 1.295 -15.020 1.00 59.84 100 PHE A N 1
ATOM 788 C CA . PHE A 1 100 ? 17.733 1.308 -14.372 1.00 59.84 100 PHE A CA 1
ATOM 789 C C . PHE A 1 100 ? 17.599 0.064 -13.486 1.00 59.84 100 PHE A C 1
ATOM 791 O O . PHE A 1 100 ? 17.218 -1.011 -13.947 1.00 59.84 100 PHE A O 1
ATOM 798 N N . GLU A 1 101 ? 17.973 0.209 -12.216 1.00 66.88 101 GLU A N 1
ATOM 799 C CA . GLU A 1 101 ? 17.838 -0.825 -11.194 1.00 66.88 101 GLU A CA 1
ATOM 800 C C . GLU A 1 101 ? 16.579 -0.586 -10.359 1.00 66.88 101 GLU A C 1
ATOM 802 O O . GLU A 1 101 ? 16.428 0.463 -9.726 1.00 66.88 101 GLU A O 1
ATOM 807 N N . TYR A 1 102 ? 15.706 -1.589 -10.311 1.00 71.44 102 TYR A N 1
ATOM 808 C CA . TYR A 1 102 ? 14.488 -1.573 -9.514 1.00 71.44 102 TYR A CA 1
ATOM 809 C C . TYR A 1 102 ? 14.585 -2.555 -8.359 1.00 71.44 102 TYR A C 1
ATOM 811 O O . TYR A 1 102 ? 14.964 -3.709 -8.552 1.00 71.44 102 TYR A O 1
ATOM 819 N N . VAL A 1 103 ? 14.210 -2.105 -7.163 1.00 73.88 103 VAL A N 1
ATOM 820 C CA . VAL A 1 103 ? 13.946 -2.977 -6.018 1.00 73.88 103 VAL A CA 1
ATOM 821 C C . VAL A 1 103 ? 12.446 -2.994 -5.766 1.00 73.88 103 VAL A C 1
ATOM 823 O O . VAL A 1 103 ? 11.852 -1.948 -5.522 1.00 73.88 103 VAL A O 1
ATOM 826 N N . VAL A 1 104 ? 11.842 -4.175 -5.829 1.00 76.56 104 VAL A N 1
ATOM 827 C CA . VAL A 1 104 ? 10.416 -4.383 -5.571 1.00 76.56 104 VAL A CA 1
ATOM 828 C C . VAL A 1 104 ? 10.269 -5.087 -4.234 1.00 76.56 104 VAL A C 1
ATOM 830 O O . VAL A 1 104 ? 10.796 -6.187 -4.055 1.00 76.56 104 VAL A O 1
ATOM 833 N N . LEU A 1 105 ? 9.573 -4.441 -3.303 1.00 78.88 105 LEU A N 1
ATOM 834 C CA . LEU A 1 105 ? 9.284 -4.977 -1.980 1.00 78.88 105 LEU A CA 1
ATOM 835 C C . LEU A 1 105 ? 7.811 -5.346 -1.897 1.00 78.88 105 LEU A C 1
ATOM 837 O O . LEU A 1 105 ? 6.952 -4.479 -2.054 1.00 78.88 105 LEU A O 1
ATOM 841 N N . PHE A 1 106 ? 7.542 -6.616 -1.619 1.00 75.62 106 PHE A N 1
ATOM 842 C CA . PHE A 1 106 ? 6.214 -7.079 -1.238 1.00 75.62 106 PHE A CA 1
ATOM 843 C C . PHE A 1 106 ? 6.067 -6.918 0.264 1.00 75.62 106 PHE A C 1
ATOM 845 O O . PHE A 1 106 ? 6.973 -7.296 1.010 1.00 75.62 106 PHE A O 1
ATOM 852 N N . LEU A 1 107 ? 4.960 -6.323 0.686 1.00 81.62 107 LEU A N 1
ATOM 853 C CA . LEU A 1 107 ? 4.634 -6.146 2.093 1.00 81.62 107 LEU A CA 1
ATOM 854 C C . LEU A 1 107 ? 3.431 -7.002 2.472 1.00 81.62 107 LEU A C 1
ATOM 856 O O . LEU A 1 107 ? 2.685 -7.442 1.597 1.00 81.62 107 LEU A O 1
ATOM 860 N N . ASP A 1 108 ? 3.230 -7.173 3.778 1.00 85.94 108 ASP A N 1
ATOM 861 C CA . ASP A 1 108 ? 2.080 -7.896 4.317 1.00 85.94 108 ASP A CA 1
ATOM 862 C C . ASP A 1 108 ? 0.766 -7.407 3.685 1.00 85.94 108 ASP A C 1
ATOM 864 O O . ASP A 1 108 ? 0.510 -6.201 3.558 1.00 85.94 108 ASP A O 1
ATOM 868 N N . ARG A 1 109 ? -0.084 -8.363 3.309 1.00 91.12 109 ARG A N 1
ATOM 869 C CA . ARG A 1 109 ? -1.387 -8.093 2.693 1.00 91.12 109 ARG A CA 1
ATOM 870 C C . ARG A 1 109 ? -2.266 -7.226 3.582 1.00 91.12 109 ARG A C 1
ATOM 872 O O . ARG A 1 109 ? -2.318 -7.393 4.801 1.00 91.12 109 ARG A O 1
ATOM 879 N N . VAL A 1 110 ? -3.029 -6.340 2.948 1.00 92.19 110 VAL A N 1
ATOM 880 C CA . VAL A 1 110 ? -3.966 -5.452 3.637 1.00 92.19 110 VAL A CA 1
ATOM 881 C C . VAL A 1 110 ? -5.391 -5.884 3.336 1.00 92.19 110 VAL A C 1
ATOM 883 O O . VAL A 1 110 ? -5.804 -5.951 2.180 1.00 92.19 110 VAL A O 1
ATOM 886 N N . LYS A 1 111 ? -6.150 -6.156 4.399 1.00 94.12 111 LYS A N 1
ATOM 887 C CA . LYS A 1 111 ? -7.554 -6.559 4.326 1.00 94.12 111 LYS A CA 1
ATOM 888 C C . LYS A 1 111 ? -8.508 -5.361 4.440 1.00 94.12 111 LYS A C 1
ATOM 890 O O . LYS A 1 111 ? -8.191 -4.375 5.125 1.00 94.12 111 LYS A O 1
ATOM 895 N N . PRO A 1 112 ? -9.691 -5.433 3.807 1.00 94.50 112 PRO A N 1
ATOM 896 C CA . PRO A 1 112 ? -10.739 -4.428 3.964 1.00 94.50 112 PRO A CA 1
ATOM 897 C C . PRO A 1 112 ? -11.325 -4.498 5.379 1.00 94.50 112 PRO A C 1
ATOM 899 O O . PRO A 1 112 ? -11.263 -5.545 6.019 1.00 94.50 112 PRO A O 1
ATOM 902 N N . PHE A 1 113 ? -11.856 -3.386 5.890 1.00 92.00 113 PHE A N 1
ATOM 903 C CA . PHE A 1 113 ? -12.564 -3.266 7.178 1.00 92.00 113 PHE A CA 1
ATOM 904 C C . PHE A 1 113 ? -11.793 -3.647 8.464 1.00 92.00 113 PHE A C 1
ATOM 906 O O . PHE A 1 113 ? -12.218 -3.303 9.566 1.00 92.00 113 PHE A O 1
ATOM 913 N N . GLU A 1 114 ? -10.620 -4.277 8.365 1.00 91.62 114 GLU A N 1
ATOM 914 C CA . GLU A 1 114 ? -9.749 -4.584 9.503 1.00 91.62 114 GLU A CA 1
ATOM 915 C C . GLU A 1 114 ? -8.835 -3.400 9.856 1.00 91.62 114 GLU A C 1
ATOM 917 O O . GLU A 1 114 ? -8.365 -2.669 8.984 1.00 91.62 114 GLU A O 1
ATOM 922 N N . THR A 1 115 ? -8.533 -3.194 11.140 1.00 89.94 115 THR A N 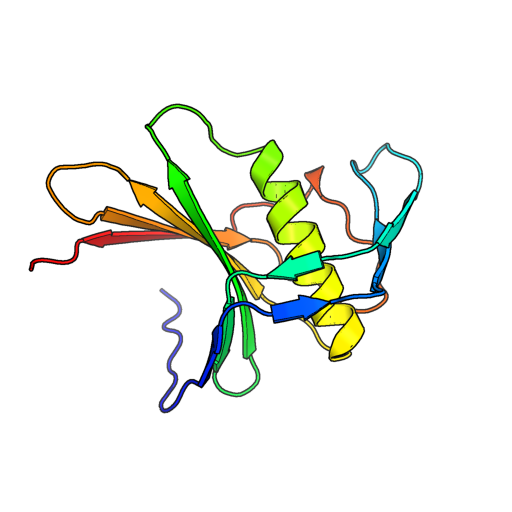1
ATOM 923 C CA . THR A 1 115 ? -7.586 -2.137 11.535 1.00 89.94 115 THR A CA 1
ATOM 924 C C . THR A 1 115 ? -6.166 -2.537 11.139 1.00 89.94 115 THR A C 1
ATOM 926 O O . THR A 1 115 ? -5.611 -3.482 11.696 1.00 89.94 115 THR A O 1
ATOM 929 N N . CYS A 1 116 ? -5.554 -1.792 10.217 1.00 87.88 116 CYS A N 1
ATOM 930 C CA . CYS A 1 116 ? -4.169 -2.032 9.815 1.00 87.88 116 CYS A CA 1
ATOM 931 C C . CYS A 1 116 ? -3.192 -1.501 10.878 1.00 87.88 116 CYS A C 1
ATOM 933 O O . CYS A 1 116 ? -3.409 -0.422 11.434 1.00 87.88 116 CYS A O 1
ATOM 935 N N . ILE A 1 117 ? -2.120 -2.247 11.160 1.00 89.12 117 ILE A N 1
ATOM 936 C CA . ILE A 1 117 ? -1.072 -1.867 12.116 1.00 89.12 117 ILE A CA 1
ATOM 937 C C . ILE A 1 117 ? 0.246 -1.707 11.348 1.00 89.12 117 ILE A C 1
ATOM 939 O O . ILE A 1 117 ? 0.862 -2.695 10.958 1.00 89.12 117 ILE A O 1
ATOM 943 N N . PHE A 1 118 ? 0.678 -0.467 11.113 1.00 84.31 118 PHE A N 1
ATOM 944 C CA . PHE A 1 118 ? 1.742 -0.194 10.138 1.00 84.31 118 PHE A CA 1
ATOM 945 C C . PHE A 1 118 ? 3.160 -0.550 10.606 1.00 84.31 118 PHE A C 1
ATOM 947 O O . PHE A 1 118 ? 3.995 -0.898 9.772 1.00 84.31 118 PHE A O 1
ATOM 954 N N . ASP A 1 119 ? 3.457 -0.518 11.912 1.00 81.62 119 ASP A N 1
ATOM 955 C CA . ASP A 1 119 ? 4.767 -0.959 12.427 1.00 81.62 119 ASP A CA 1
ATOM 956 C C . ASP A 1 119 ? 5.031 -2.451 12.179 1.00 81.62 119 ASP A C 1
ATOM 958 O O . ASP A 1 119 ? 6.188 -2.849 12.029 1.00 81.62 119 ASP A O 1
ATOM 962 N N . ARG A 1 120 ? 3.962 -3.252 12.092 1.00 81.25 120 ARG A N 1
ATOM 963 C CA . ARG A 1 120 ? 4.021 -4.689 11.822 1.00 81.25 120 ARG A CA 1
ATOM 964 C C . ARG A 1 120 ? 4.273 -5.012 10.361 1.00 81.25 120 ARG A C 1
ATOM 966 O O . ARG A 1 120 ? 4.788 -6.093 10.121 1.00 81.25 120 ARG A O 1
ATOM 973 N N . MET A 1 121 ? 3.981 -4.090 9.434 1.00 81.62 121 MET A N 1
ATOM 974 C CA . MET A 1 121 ? 4.198 -4.335 8.009 1.00 81.62 121 MET A CA 1
ATOM 975 C C . MET A 1 121 ? 5.658 -4.693 7.760 1.00 81.62 121 MET A C 1
ATOM 977 O O . MET A 1 121 ? 6.569 -3.864 7.925 1.00 81.62 121 MET A O 1
ATOM 981 N N . SER A 1 122 ? 5.869 -5.943 7.382 1.00 81.62 122 SER A N 1
ATOM 982 C CA . SER A 1 122 ? 7.175 -6.504 7.093 1.00 81.62 122 SER A CA 1
ATOM 983 C C . SER A 1 122 ? 7.404 -6.592 5.588 1.00 81.62 122 SER A C 1
ATOM 985 O O . SER A 1 122 ? 6.478 -6.447 4.796 1.00 81.62 122 SER A O 1
ATOM 987 N N . VAL A 1 123 ? 8.666 -6.740 5.184 1.00 81.00 123 VAL A N 1
ATOM 988 C CA . VAL A 1 123 ? 8.986 -7.067 3.794 1.00 81.00 123 VAL A CA 1
ATOM 989 C C . VAL A 1 123 ? 8.907 -8.580 3.667 1.00 81.00 123 VAL A C 1
ATOM 991 O O . VAL A 1 123 ? 9.752 -9.279 4.221 1.00 81.00 123 VAL A O 1
ATOM 994 N N . GLU A 1 124 ? 7.926 -9.070 2.919 1.00 79.94 124 GLU A N 1
ATOM 995 C CA . GLU A 1 124 ? 7.778 -10.492 2.612 1.00 79.94 124 GLU A CA 1
ATOM 996 C C . GLU A 1 124 ? 8.819 -10.934 1.578 1.00 79.94 124 GLU A C 1
ATOM 998 O O . GLU A 1 124 ? 9.403 -12.015 1.678 1.00 79.94 124 GLU A O 1
ATOM 1003 N N . LYS A 1 125 ? 9.069 -10.098 0.559 1.00 77.06 125 LYS A N 1
ATOM 1004 C CA . LYS A 1 125 ? 9.952 -10.460 -0.555 1.00 77.06 125 LYS A CA 1
ATOM 1005 C C . LYS A 1 125 ? 10.612 -9.260 -1.207 1.00 77.06 125 LYS A C 1
ATOM 1007 O O . LYS A 1 125 ? 10.010 -8.195 -1.316 1.00 77.06 125 LYS A O 1
ATOM 1012 N N . ILE A 1 126 ? 11.837 -9.473 -1.687 1.00 77.31 126 ILE A N 1
ATOM 1013 C CA . ILE A 1 126 ? 12.640 -8.485 -2.407 1.00 77.31 126 ILE A CA 1
ATOM 1014 C C . ILE A 1 126 ? 12.998 -9.040 -3.779 1.00 77.31 126 ILE A C 1
ATOM 1016 O O . ILE A 1 126 ? 13.547 -10.137 -3.882 1.00 77.31 126 ILE A O 1
ATOM 1020 N N . TYR A 1 127 ? 12.739 -8.259 -4.821 1.00 78.75 127 TYR A N 1
ATOM 1021 C CA . TYR A 1 127 ? 13.224 -8.534 -6.168 1.00 78.75 127 TYR A CA 1
ATOM 1022 C C . TYR A 1 127 ? 14.094 -7.385 -6.647 1.00 78.75 127 TYR A C 1
ATOM 1024 O O . TYR A 1 127 ? 13.720 -6.226 -6.486 1.00 78.75 127 TYR A O 1
ATOM 1032 N N . ALA A 1 128 ? 15.235 -7.712 -7.249 1.00 77.81 128 ALA A N 1
ATOM 1033 C CA . ALA A 1 128 ? 16.078 -6.755 -7.946 1.00 77.81 128 ALA A CA 1
ATOM 1034 C C . ALA A 1 128 ? 15.989 -7.025 -9.449 1.00 77.81 128 ALA A C 1
ATOM 1036 O O . ALA A 1 128 ? 16.183 -8.162 -9.879 1.00 77.81 128 ALA A O 1
ATOM 1037 N N . TYR A 1 129 ? 15.693 -5.993 -10.232 1.00 73.75 129 TYR A N 1
ATOM 1038 C CA . TYR A 1 129 ? 15.647 -6.085 -11.687 1.00 73.75 129 TYR A CA 1
ATOM 1039 C C . TYR A 1 129 ? 16.475 -4.975 -12.320 1.00 73.75 129 TYR A C 1
ATOM 1041 O O . TYR A 1 129 ? 16.436 -3.833 -11.863 1.00 73.75 129 TYR A O 1
ATOM 1049 N N . THR A 1 130 ? 17.205 -5.315 -13.378 1.00 72.75 130 THR A N 1
ATOM 1050 C CA . THR A 1 130 ? 17.963 -4.362 -14.187 1.00 72.75 130 THR A CA 1
ATOM 1051 C C . THR A 1 130 ? 17.391 -4.377 -15.593 1.00 72.75 130 THR A C 1
ATOM 1053 O O . THR A 1 130 ? 17.377 -5.425 -16.239 1.00 72.75 130 THR A O 1
ATOM 1056 N N . ILE A 1 131 ? 16.932 -3.219 -16.066 1.00 68.62 131 ILE A N 1
ATOM 1057 C CA . ILE A 1 131 ? 16.544 -3.053 -17.468 1.00 68.62 131 ILE A CA 1
ATOM 1058 C C . ILE A 1 131 ? 17.808 -2.712 -18.252 1.00 68.62 131 ILE A C 1
ATOM 1060 O O . ILE A 1 131 ? 18.416 -1.666 -18.021 1.00 68.62 131 ILE A O 1
ATOM 1064 N N . ASN A 1 132 ? 18.209 -3.604 -19.157 1.00 65.44 132 ASN A N 1
ATOM 1065 C CA . ASN A 1 132 ? 19.207 -3.294 -20.175 1.00 65.44 132 ASN A CA 1
ATOM 1066 C C . ASN A 1 132 ? 18.466 -2.606 -21.327 1.00 65.44 132 ASN A C 1
ATOM 1068 O O . ASN A 1 132 ? 17.719 -3.269 -22.043 1.00 65.44 132 ASN A O 1
ATOM 1072 N N . THR A 1 133 ? 18.609 -1.287 -21.429 1.00 60.25 133 THR A N 1
ATOM 1073 C CA . THR A 1 133 ? 18.132 -0.485 -22.568 1.00 60.25 133 THR A CA 1
ATOM 1074 C C . THR A 1 133 ? 19.212 -0.370 -23.622 1.00 60.25 133 THR A C 1
ATOM 1076 O O . THR A 1 133 ? 20.367 -0.125 -23.200 1.00 60.25 133 THR A O 1
#